Protein AF-A0A520IAD3-F1 (afdb_monomer_lite)

pLDDT: mean 82.47, std 11.58, range [52.66, 96.69]

Secondary structure (DSSP, 8-state):
---EEEEEE-TT-PBPPTT-SSSEEEEEEGGGSHHHHHHHTTSS-HHHHHHHHHHHHHHHHTT-S---S------------SS--HHHHHHHHHHHHHHHHHHH---

Radius of gyration: 16.33 Å; chains: 1; bounding box: 39×39×40 Å

Structure (mmCIF, N/CA/C/O backbone):
data_AF-A0A520IAD3-F1
#
_entry.id   AF-A0A520IAD3-F1
#
loop_
_atom_site.group_PDB
_atom_site.id
_atom_site.type_symbol
_atom_site.label_atom_id
_atom_site.label_alt_id
_atom_site.label_comp_id
_atom_site.label_asym_id
_atom_site.label_entity_id
_atom_site.label_seq_id
_atom_site.pdbx_PDB_ins_code
_atom_site.Cartn_x
_atom_site.Cartn_y
_atom_site.Cartn_z
_atom_site.occupancy
_atom_site.B_iso_or_equiv
_atom_site.auth_seq_id
_atom_site.auth_comp_id
_atom_site.auth_asym_id
_atom_site.auth_atom_id
_atom_site.pdbx_PDB_model_num
ATOM 1 N N . MET A 1 1 ? 3.583 -7.321 19.040 1.00 52.66 1 MET A N 1
ATOM 2 C CA . MET A 1 1 ? 2.459 -8.281 19.128 1.00 52.66 1 MET A CA 1
ATOM 3 C C . MET A 1 1 ? 1.958 -8.511 17.707 1.00 52.66 1 MET A C 1
ATOM 5 O O . MET A 1 1 ? 1.652 -7.525 17.050 1.00 52.66 1 MET A O 1
ATOM 9 N N . ARG A 1 2 ? 2.008 -9.741 17.174 1.00 61.47 2 ARG A N 1
ATOM 10 C CA . ARG A 1 2 ? 1.618 -10.017 15.776 1.00 61.47 2 ARG A CA 1
ATOM 11 C C . ARG A 1 2 ? 0.091 -10.086 15.697 1.00 61.47 2 ARG A C 1
ATOM 13 O O . ARG A 1 2 ? -0.503 -10.926 16.365 1.00 61.47 2 ARG A O 1
ATOM 20 N N . GLY A 1 3 ? -0.532 -9.184 14.942 1.00 70.75 3 GLY A N 1
ATOM 21 C CA . GLY A 1 3 ? -1.978 -9.186 14.710 1.00 70.75 3 GLY A CA 1
ATOM 22 C C . GLY A 1 3 ? -2.315 -10.134 13.568 1.00 70.75 3 GLY A C 1
ATOM 23 O O . GLY A 1 3 ? -2.462 -9.685 12.440 1.00 70.75 3 GLY A O 1
ATOM 24 N N . LEU A 1 4 ? -2.344 -11.438 13.832 1.00 81.19 4 LEU A N 1
ATOM 25 C CA . LEU A 1 4 ? -2.594 -12.455 12.811 1.00 81.19 4 LEU A CA 1
ATOM 26 C C . LEU A 1 4 ? -4.101 -12.596 12.551 1.00 81.19 4 LEU A C 1
ATOM 28 O O . LEU A 1 4 ? -4.869 -12.742 13.500 1.00 81.19 4 LEU A O 1
ATOM 32 N N . VAL A 1 5 ? -4.517 -12.572 11.284 1.00 82.38 5 VAL A N 1
ATOM 33 C CA . VAL A 1 5 ? -5.904 -12.834 10.867 1.00 82.38 5 VAL A CA 1
ATOM 34 C C . VAL A 1 5 ? -5.946 -13.818 9.709 1.00 82.38 5 VAL A C 1
ATOM 36 O O . VAL A 1 5 ? -5.071 -13.807 8.847 1.00 82.38 5 VAL A O 1
ATOM 39 N N . GLU A 1 6 ? -6.975 -14.654 9.661 1.00 85.88 6 GLU A N 1
ATOM 40 C CA . GLU A 1 6 ? -7.202 -15.526 8.513 1.00 85.88 6 GLU A CA 1
ATOM 41 C C . GLU A 1 6 ? -7.871 -14.752 7.372 1.00 85.88 6 GLU A C 1
AT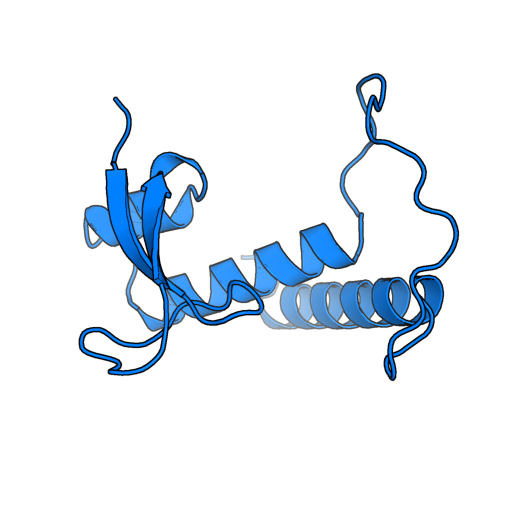OM 43 O O . GLU A 1 6 ? -8.849 -14.021 7.566 1.00 85.88 6 GLU A O 1
ATOM 48 N N . ARG A 1 7 ? -7.326 -14.897 6.162 1.00 83.00 7 ARG A N 1
ATOM 49 C CA . ARG A 1 7 ? -7.907 -14.362 4.927 1.00 83.00 7 ARG A CA 1
ATOM 50 C C . ARG A 1 7 ? -7.911 -15.423 3.844 1.00 83.00 7 ARG A C 1
ATOM 52 O O . ARG A 1 7 ? -7.009 -16.250 3.768 1.00 83.00 7 ARG A O 1
ATOM 59 N N . THR A 1 8 ? -8.936 -15.386 3.001 1.00 87.00 8 THR A N 1
ATOM 60 C CA . THR A 1 8 ? -8.976 -16.200 1.785 1.00 87.00 8 THR A CA 1
ATOM 61 C C . THR A 1 8 ? -8.271 -15.431 0.676 1.00 87.00 8 THR A C 1
ATOM 63 O O . THR A 1 8 ? -8.562 -14.254 0.473 1.00 87.00 8 THR A O 1
ATOM 66 N N . VAL A 1 9 ? -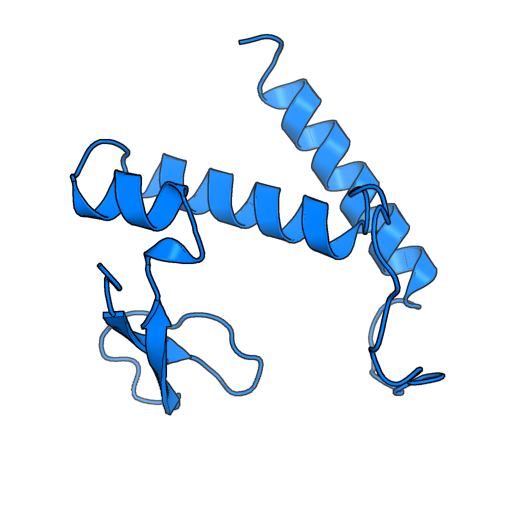7.345 -16.081 -0.024 1.00 84.12 9 VAL A N 1
ATOM 67 C CA . VAL A 1 9 ? -6.683 -15.539 -1.219 1.00 84.12 9 VAL A CA 1
ATOM 68 C C . VAL A 1 9 ? -6.867 -16.491 -2.395 1.00 84.12 9 VAL A C 1
ATOM 70 O O . VAL A 1 9 ? -7.011 -17.703 -2.199 1.00 84.12 9 VAL A O 1
ATOM 73 N N . ASP A 1 10 ? -6.884 -15.961 -3.613 1.00 85.38 10 ASP A N 1
ATOM 74 C CA . ASP A 1 10 ? -6.893 -16.783 -4.825 1.00 85.38 10 ASP A CA 1
ATOM 75 C C . ASP A 1 10 ? -5.509 -17.403 -5.129 1.00 85.38 10 ASP A C 1
ATOM 77 O O . ASP A 1 10 ? -4.585 -17.372 -4.307 1.00 85.38 10 ASP A O 1
ATOM 81 N N . SER A 1 11 ? -5.373 -18.033 -6.299 1.00 75.81 11 SER A N 1
ATOM 82 C CA . SER A 1 11 ? -4.114 -18.644 -6.748 1.00 75.81 11 SER A CA 1
ATOM 83 C C . SER A 1 11 ? -2.996 -17.631 -6.993 1.00 75.81 11 SER A C 1
ATOM 85 O O . SER A 1 11 ? -1.829 -18.001 -6.904 1.00 75.81 11 SER A O 1
ATOM 87 N N . GLU A 1 12 ? -3.340 -16.374 -7.269 1.00 71.25 12 GLU A N 1
ATOM 88 C CA . GLU A 1 12 ? -2.401 -15.277 -7.517 1.00 71.25 12 GLU A CA 1
ATOM 89 C C . GLU A 1 12 ? -2.084 -14.488 -6.232 1.00 71.25 12 GLU A C 1
ATOM 91 O O . GLU A 1 12 ? -1.251 -13.584 -6.235 1.00 71.25 12 GLU A O 1
ATOM 96 N N . GLY A 1 13 ? -2.702 -14.860 -5.104 1.00 70.75 13 GLY A N 1
ATOM 97 C CA . GLY A 1 13 ? -2.500 -14.218 -3.807 1.00 70.75 13 GLY A CA 1
ATOM 98 C C . GLY A 1 13 ? -3.357 -12.969 -3.592 1.00 70.75 13 GLY A C 1
ATOM 99 O O . GLY A 1 13 ? -3.135 -12.246 -2.619 1.00 70.75 13 GLY A O 1
ATOM 100 N N . VAL A 1 14 ? -4.344 -12.714 -4.453 1.00 74.31 14 VAL A N 1
ATOM 101 C CA . VAL A 1 14 ? -5.259 -11.578 -4.311 1.00 74.31 14 VAL A CA 1
ATOM 102 C C . VAL A 1 14 ? -6.279 -11.875 -3.200 1.00 74.31 14 VAL A C 1
ATOM 104 O O . VAL A 1 14 ? -6.868 -12.961 -3.186 1.00 74.31 14 VAL A O 1
ATOM 107 N N . PRO A 1 15 ? -6.513 -10.945 -2.250 1.00 74.44 15 PRO A N 1
ATOM 108 C CA . PRO A 1 15 ? -7.515 -11.118 -1.199 1.00 74.44 15 PRO A CA 1
ATOM 109 C C . PRO A 1 15 ? -8.931 -11.274 -1.762 1.00 74.44 15 PRO A C 1
ATOM 111 O O . PRO A 1 15 ? -9.399 -10.436 -2.530 1.00 74.44 15 PRO A O 1
ATOM 114 N N . GLN A 1 16 ? -9.631 -12.314 -1.316 1.00 81.69 16 GLN A N 1
ATOM 115 C CA . GLN A 1 16 ? -11.011 -12.621 -1.687 1.00 81.69 16 GLN A CA 1
ATOM 116 C C . GLN A 1 16 ? -11.989 -12.155 -0.592 1.00 81.69 16 GLN A C 1
ATOM 118 O O . GLN A 1 16 ? -11.626 -12.130 0.591 1.00 81.69 16 GLN A O 1
ATOM 123 N N . PRO A 1 17 ? -13.243 -11.813 -0.948 1.00 74.06 17 PRO A N 1
ATOM 124 C CA . PRO A 1 17 ? -14.280 -11.506 0.031 1.00 74.06 17 PRO A CA 1
ATOM 125 C C . PRO A 1 17 ? -14.537 -12.688 0.977 1.00 74.06 17 PRO A C 1
ATOM 127 O O . PRO A 1 17 ? -14.366 -13.857 0.622 1.00 74.06 17 PRO A O 1
ATOM 130 N N . GLU A 1 18 ? -14.958 -12.370 2.200 1.00 69.50 18 GLU A N 1
ATOM 131 C CA . GLU A 1 18 ? -15.221 -13.357 3.245 1.00 69.50 18 GLU A CA 1
ATOM 132 C C . GLU A 1 18 ? -16.324 -14.336 2.800 1.00 69.50 18 GLU A C 1
ATOM 134 O O . GLU A 1 18 ? -17.396 -13.922 2.358 1.00 69.50 18 GLU A O 1
ATOM 139 N N . GLY A 1 19 ? -16.040 -15.642 2.859 1.00 68.06 19 GLY A N 1
ATOM 140 C CA . GLY A 1 19 ? -16.951 -16.691 2.381 1.00 68.06 19 GLY A CA 1
ATOM 141 C C . GLY A 1 19 ? -16.794 -17.089 0.905 1.00 68.06 19 GLY A C 1
ATOM 142 O O . GLY A 1 19 ? -17.607 -17.867 0.397 1.00 68.06 19 GLY A O 1
ATOM 143 N N . ALA A 1 20 ? -15.761 -16.611 0.200 1.00 72.00 20 ALA A N 1
ATOM 144 C CA . ALA A 1 20 ? -15.453 -17.089 -1.147 1.00 72.00 20 ALA A CA 1
ATOM 145 C C . ALA A 1 20 ? -15.199 -18.612 -1.160 1.00 72.00 20 ALA A C 1
ATOM 147 O O . ALA A 1 20 ? -14.287 -19.116 -0.512 1.00 72.00 20 ALA A O 1
ATOM 148 N N . ARG A 1 21 ? -15.987 -19.358 -1.950 1.00 69.56 21 ARG A N 1
ATOM 149 C CA . ARG A 1 21 ? -15.870 -20.829 -2.085 1.00 69.56 21 ARG A CA 1
ATOM 150 C C . ARG A 1 21 ? -14.596 -21.292 -2.802 1.00 69.56 21 ARG A C 1
ATOM 152 O O . ARG A 1 21 ? -14.292 -22.480 -2.791 1.00 69.56 21 ARG A O 1
ATOM 159 N N . ARG A 1 22 ? -13.892 -20.379 -3.478 1.00 74.62 22 ARG A N 1
ATOM 160 C CA . ARG A 1 22 ? -12.649 -20.645 -4.209 1.00 74.62 22 ARG A CA 1
ATOM 161 C C . ARG A 1 22 ? -11.538 -19.748 -3.669 1.00 74.62 22 ARG A C 1
ATOM 163 O O . ARG A 1 22 ? -11.636 -18.525 -3.753 1.00 74.62 22 ARG A O 1
ATOM 170 N N . GLY A 1 23 ? -10.497 -20.386 -3.148 1.00 77.44 23 GLY A N 1
ATOM 171 C CA . GLY A 1 23 ? -9.312 -19.753 -2.580 1.00 77.44 23 GLY A CA 1
ATOM 172 C C . GLY A 1 23 ? -8.705 -20.621 -1.479 1.00 77.44 23 GLY A C 1
ATOM 173 O O . GLY A 1 23 ? -9.324 -21.589 -1.035 1.00 77.44 23 GLY A O 1
ATOM 174 N N . ARG A 1 24 ? -7.489 -20.287 -1.051 1.00 85.88 24 ARG A N 1
ATOM 175 C CA . ARG A 1 24 ? -6.826 -20.910 0.103 1.00 85.88 24 ARG A CA 1
ATOM 176 C C . ARG A 1 24 ? -6.824 -19.946 1.284 1.00 85.88 24 ARG A C 1
ATOM 178 O O . ARG A 1 24 ? -6.660 -18.740 1.097 1.00 85.88 24 ARG A O 1
ATOM 185 N N . THR A 1 25 ? -6.979 -20.476 2.492 1.00 86.06 25 THR A N 1
ATOM 186 C CA . THR A 1 25 ? -6.872 -19.688 3.723 1.00 86.06 25 THR A CA 1
ATOM 187 C C . THR A 1 25 ? -5.402 -19.461 4.057 1.00 86.06 25 THR A C 1
ATOM 189 O O . THR A 1 25 ? -4.610 -20.402 4.077 1.00 86.06 25 THR A O 1
ATOM 192 N N . VAL A 1 26 ? -5.033 -18.208 4.309 1.00 82.06 26 VAL A N 1
ATOM 193 C CA . VAL A 1 26 ? -3.691 -17.804 4.732 1.00 82.06 26 VAL A CA 1
ATOM 194 C C . VAL A 1 26 ? -3.773 -16.966 6.000 1.00 82.06 26 VAL A C 1
ATOM 196 O O . VAL A 1 26 ? -4.701 -16.176 6.185 1.00 82.06 26 VAL A O 1
ATOM 199 N N . THR A 1 27 ? -2.787 -17.127 6.876 1.00 84.31 27 THR A N 1
ATOM 200 C CA . THR A 1 27 ? -2.615 -16.262 8.042 1.00 84.31 27 THR A CA 1
ATOM 201 C C . THR A 1 27 ? -1.865 -15.006 7.614 1.00 84.31 27 THR A C 1
ATOM 203 O O . THR A 1 27 ? -0.702 -15.076 7.226 1.00 84.31 27 THR A O 1
ATOM 206 N N . VAL A 1 28 ? -2.529 -13.858 7.690 1.00 77.38 28 VAL A N 1
ATOM 207 C CA . VAL A 1 28 ? -1.967 -12.554 7.332 1.00 77.38 28 VAL A CA 1
ATOM 208 C C . VAL A 1 28 ? -1.582 -11.822 8.604 1.00 77.38 28 VAL A C 1
ATOM 210 O O . VAL A 1 28 ? -2.380 -11.719 9.538 1.00 77.38 28 VAL A O 1
ATOM 213 N N . ASN A 1 29 ? -0.368 -11.288 8.653 1.00 78.75 29 ASN A N 1
ATOM 214 C CA . ASN A 1 29 ? 0.045 -10.427 9.746 1.00 78.75 29 ASN A CA 1
ATOM 215 C C . ASN A 1 29 ? -0.380 -8.988 9.448 1.00 78.75 29 ASN A C 1
ATOM 217 O O . ASN A 1 29 ? 0.212 -8.311 8.620 1.00 78.75 29 ASN A O 1
ATOM 221 N N . LEU A 1 30 ? -1.377 -8.484 10.173 1.00 69.00 30 LEU A N 1
ATOM 222 C CA . LEU A 1 30 ? -1.844 -7.102 10.050 1.00 69.00 30 LEU A CA 1
ATOM 223 C C . LEU A 1 30 ? -0.768 -6.065 10.382 1.00 69.00 30 LEU A C 1
ATOM 225 O O . LEU A 1 30 ? -0.944 -4.906 10.036 1.00 69.00 30 LEU A O 1
ATOM 229 N N . ALA A 1 31 ? 0.329 -6.448 11.043 1.00 68.06 31 ALA A N 1
ATOM 230 C CA . ALA A 1 31 ? 1.466 -5.554 11.241 1.00 68.06 31 ALA A CA 1
ATOM 231 C C . ALA A 1 31 ? 2.333 -5.392 9.978 1.00 68.06 31 ALA A C 1
ATOM 233 O O . ALA A 1 31 ? 3.177 -4.503 9.953 1.00 68.06 31 ALA A O 1
ATOM 234 N N . GLU A 1 32 ? 2.144 -6.221 8.945 1.00 73.50 32 GLU A N 1
ATOM 235 C CA . GLU A 1 32 ? 2.829 -6.066 7.651 1.00 73.50 32 GLU A CA 1
ATOM 236 C C . GLU A 1 32 ? 2.284 -4.879 6.851 1.00 73.50 32 GLU A C 1
ATOM 238 O O . GLU A 1 32 ? 3.003 -4.317 6.032 1.00 73.50 32 GLU A O 1
ATOM 243 N N . SER A 1 33 ? 1.054 -4.436 7.141 1.00 78.88 33 SER A N 1
ATOM 244 C CA . SER A 1 33 ? 0.519 -3.165 6.651 1.00 78.88 33 SER A CA 1
ATOM 245 C C . SER A 1 33 ? 0.234 -2.221 7.826 1.00 78.88 33 SER A C 1
ATOM 247 O O . SER A 1 33 ? -0.687 -2.470 8.611 1.00 78.88 33 SER A O 1
ATOM 249 N N . PRO A 1 34 ? 0.939 -1.080 7.939 1.00 84.12 34 PRO A N 1
ATOM 250 C CA . PRO A 1 34 ? 0.587 -0.029 8.896 1.00 84.12 34 PRO A CA 1
ATOM 251 C C . PRO A 1 34 ? -0.887 0.407 8.796 1.00 84.12 34 PRO A C 1
ATOM 253 O O . PRO A 1 34 ? -1.519 0.716 9.807 1.00 84.12 34 PRO A O 1
ATOM 256 N N . LEU A 1 35 ? -1.472 0.367 7.593 1.00 89.00 35 LEU A N 1
ATOM 257 C CA . LEU A 1 35 ? -2.887 0.671 7.371 1.00 89.00 35 LEU A CA 1
ATOM 258 C C . LEU A 1 35 ? -3.806 -0.435 7.899 1.00 89.00 35 LEU A C 1
ATOM 260 O O . LEU A 1 35 ? -4.883 -0.141 8.416 1.00 89.00 35 LEU A O 1
ATOM 264 N N . GLY A 1 36 ? -3.374 -1.696 7.838 1.00 87.88 36 GLY A N 1
ATOM 265 C CA . GLY A 1 36 ? -4.072 -2.824 8.457 1.00 87.88 36 GLY A CA 1
ATOM 266 C C . GLY A 1 36 ? -4.230 -2.631 9.965 1.00 87.88 36 GLY A C 1
ATOM 267 O O . GLY A 1 36 ? -5.315 -2.844 10.514 1.00 87.88 36 GLY A O 1
ATOM 268 N N . TRP A 1 37 ? -3.186 -2.126 10.627 1.00 86.75 37 TRP A N 1
ATOM 269 C CA . TRP A 1 37 ? -3.247 -1.747 12.039 1.00 86.75 37 TRP A CA 1
ATOM 270 C C . TRP A 1 37 ? -4.250 -0.616 12.302 1.00 86.75 37 TRP A C 1
ATOM 272 O O . TRP A 1 37 ? -5.090 -0.748 13.196 1.00 86.75 37 TRP A O 1
ATOM 282 N N . LEU A 1 38 ? -4.231 0.458 11.504 1.00 90.62 38 LEU A N 1
ATOM 283 C CA . LEU A 1 38 ? -5.188 1.567 11.643 1.00 90.62 38 LEU A CA 1
ATOM 284 C C . LEU A 1 38 ? -6.634 1.096 11.444 1.00 90.62 38 LEU A C 1
ATOM 286 O O . LEU A 1 38 ? -7.516 1.417 12.246 1.00 90.62 38 LEU A O 1
ATOM 290 N N . ARG A 1 39 ? -6.873 0.270 10.418 1.00 89.69 39 ARG A N 1
ATOM 291 C CA . ARG A 1 39 ? -8.197 -0.284 10.111 1.00 89.69 39 ARG A CA 1
ATOM 292 C C . ARG A 1 39 ? -8.715 -1.189 11.226 1.00 89.69 39 ARG A C 1
ATOM 294 O O . ARG A 1 39 ? -9.910 -1.131 11.525 1.00 89.69 39 ARG A O 1
ATOM 301 N N . SER A 1 40 ? -7.835 -1.972 11.860 1.00 84.19 40 SER A N 1
ATOM 302 C CA . SER A 1 40 ? -8.176 -2.847 12.996 1.00 84.19 40 SER A CA 1
ATOM 303 C C . SER A 1 40 ? -8.719 -2.080 14.208 1.00 84.19 40 SER A C 1
ATOM 305 O O . SER A 1 40 ? -9.480 -2.628 14.999 1.00 84.19 40 SER A O 1
ATOM 307 N N . ARG A 1 41 ? -8.365 -0.795 14.324 1.00 87.94 41 ARG A N 1
ATOM 308 C CA . ARG A 1 41 ? -8.793 0.113 15.396 1.00 87.94 41 ARG A CA 1
ATOM 309 C C . ARG A 1 41 ? -9.884 1.093 14.966 1.00 87.94 41 ARG A C 1
ATOM 311 O O . ARG A 1 41 ? -10.167 2.028 15.704 1.00 87.94 41 ARG A O 1
ATOM 318 N N . ALA A 1 42 ? -10.467 0.895 13.782 1.00 92.25 42 ALA A N 1
ATOM 319 C CA . ALA A 1 42 ? -11.460 1.793 13.190 1.00 92.25 42 ALA A CA 1
ATOM 320 C C . ALA A 1 42 ? -10.988 3.260 13.070 1.00 92.25 42 ALA A C 1
ATOM 322 O O . ALA A 1 42 ? -11.802 4.176 13.109 1.00 92.25 42 ALA A O 1
ATOM 323 N N . LEU A 1 43 ? -9.677 3.482 12.907 1.00 94.81 43 LEU A N 1
ATOM 324 C CA . LEU A 1 43 ? -9.096 4.823 12.729 1.00 94.81 43 LEU A CA 1
ATOM 325 C C . LEU A 1 43 ? -9.152 5.314 11.276 1.00 94.81 43 LEU A C 1
ATOM 327 O O . LEU A 1 43 ? -8.943 6.494 11.023 1.00 94.81 43 LEU A O 1
ATOM 331 N N . ILE A 1 44 ? -9.414 4.406 10.337 1.00 95.06 44 ILE A N 1
ATOM 332 C CA . ILE A 1 44 ? -9.634 4.690 8.919 1.00 95.06 44 ILE A CA 1
ATOM 333 C C . ILE A 1 44 ? -10.799 3.843 8.414 1.00 95.06 44 ILE A C 1
ATOM 335 O O . ILE A 1 44 ? -11.017 2.718 8.892 1.00 95.06 44 ILE A O 1
ATOM 339 N N . ASP A 1 45 ? -11.536 4.372 7.444 1.00 94.69 45 ASP A N 1
ATOM 340 C CA . ASP A 1 45 ? -12.629 3.645 6.810 1.00 94.69 45 ASP A CA 1
ATOM 341 C C . ASP A 1 45 ? -12.125 2.612 5.777 1.00 94.69 45 ASP A C 1
ATOM 343 O O . ASP A 1 45 ? -10.926 2.450 5.519 1.00 94.69 45 ASP A O 1
ATOM 347 N N . ALA A 1 46 ? -13.057 1.843 5.208 1.00 90.12 46 ALA A N 1
ATOM 348 C CA . ALA A 1 46 ? -12.733 0.816 4.221 1.00 90.12 46 ALA A CA 1
ATOM 349 C C . ALA A 1 46 ? -12.200 1.399 2.898 1.00 90.12 46 ALA A C 1
ATOM 351 O O . ALA A 1 46 ? -11.357 0.773 2.254 1.00 90.12 46 ALA A O 1
ATOM 352 N N . THR A 1 47 ? -12.663 2.587 2.508 1.00 93.25 47 THR A N 1
ATOM 353 C CA . THR A 1 47 ? -12.259 3.282 1.280 1.00 93.25 47 THR A CA 1
ATOM 354 C C . THR A 1 47 ? -10.828 3.794 1.401 1.00 93.25 47 THR A C 1
ATOM 356 O O . THR A 1 47 ? -10.012 3.547 0.516 1.00 93.25 47 THR A O 1
ATOM 359 N N . GLN A 1 48 ? -10.497 4.440 2.518 1.00 93.75 48 GLN A N 1
ATOM 360 C CA . GLN A 1 48 ? -9.158 4.924 2.845 1.00 93.75 48 GLN A CA 1
ATOM 361 C C . GLN A 1 48 ? -8.159 3.770 2.936 1.00 93.75 48 GLN A C 1
ATOM 363 O O . GLN A 1 48 ? -7.068 3.848 2.372 1.00 93.75 48 GLN A O 1
ATOM 368 N N . PHE A 1 49 ? -8.552 2.668 3.583 1.00 92.50 49 PHE A N 1
ATOM 369 C CA . PHE A 1 49 ? -7.736 1.457 3.633 1.00 92.50 49 PHE A CA 1
ATOM 370 C C . PHE A 1 49 ? -7.468 0.893 2.229 1.00 92.50 49 PHE A C 1
ATOM 372 O O . PHE A 1 49 ? -6.315 0.659 1.871 1.00 92.50 49 PHE A O 1
ATOM 379 N N . ALA A 1 50 ? -8.507 0.726 1.404 1.00 88.94 50 ALA A N 1
ATOM 380 C CA . ALA A 1 50 ? -8.360 0.200 0.047 1.00 88.94 50 ALA A CA 1
ATOM 381 C C . ALA A 1 50 ? -7.524 1.121 -0.859 1.00 88.94 50 ALA A C 1
ATOM 383 O O . ALA A 1 50 ? -6.713 0.635 -1.648 1.00 88.94 50 ALA A O 1
ATOM 384 N N . ALA A 1 51 ? -7.701 2.439 -0.746 1.00 92.31 51 ALA A N 1
ATOM 385 C CA . ALA A 1 51 ? -6.917 3.420 -1.490 1.00 92.31 51 ALA A CA 1
ATOM 386 C C . ALA A 1 51 ? -5.431 3.357 -1.107 1.00 92.31 51 ALA A C 1
ATOM 388 O O . ALA A 1 51 ? -4.573 3.283 -1.987 1.00 92.31 51 ALA A O 1
ATOM 389 N N . GLY A 1 52 ? -5.130 3.313 0.192 1.00 92.44 52 GLY A N 1
ATOM 390 C CA . GLY A 1 52 ? -3.756 3.242 0.678 1.00 92.44 52 GLY A CA 1
ATOM 391 C C . GLY A 1 52 ? -3.055 1.921 0.342 1.00 92.44 52 GLY A C 1
ATOM 392 O O . GLY A 1 52 ? -1.896 1.939 -0.067 1.00 92.44 52 GLY A O 1
ATOM 393 N N . GLU A 1 53 ? -3.753 0.782 0.412 1.00 91.44 53 GLU A N 1
ATOM 394 C CA . GLU A 1 53 ? -3.175 -0.506 -0.001 1.00 91.44 53 GLU A CA 1
ATOM 395 C C . GLU A 1 53 ? -2.892 -0.562 -1.509 1.00 91.44 53 GLU A C 1
ATOM 397 O O . GLU A 1 53 ? -1.861 -1.095 -1.920 1.00 91.44 53 GLU A O 1
ATOM 402 N N . ARG A 1 54 ? -3.751 0.040 -2.345 1.00 91.94 54 ARG A N 1
ATOM 403 C CA . ARG A 1 54 ? -3.478 0.181 -3.786 1.00 91.94 54 ARG A CA 1
ATOM 404 C C . ARG A 1 54 ? -2.260 1.064 -4.041 1.00 91.94 54 ARG A C 1
ATOM 406 O O . ARG A 1 54 ? -1.411 0.696 -4.847 1.00 91.94 54 ARG A O 1
ATOM 413 N N . LEU A 1 55 ? -2.152 2.191 -3.336 1.00 93.19 55 LEU A N 1
ATOM 414 C CA . LEU A 1 55 ? -1.007 3.093 -3.459 1.00 93.19 55 LEU A CA 1
ATOM 415 C C . LEU A 1 55 ? 0.305 2.394 -3.066 1.00 93.19 55 LEU A C 1
ATOM 417 O O . LEU A 1 55 ? 1.291 2.486 -3.798 1.00 93.19 55 LEU A O 1
ATOM 421 N N . ARG A 1 56 ? 0.304 1.638 -1.958 1.00 90.56 56 ARG A N 1
ATOM 422 C CA . ARG A 1 56 ? 1.451 0.825 -1.523 1.00 90.56 56 ARG A CA 1
ATOM 423 C C . ARG A 1 56 ? 1.838 -0.216 -2.576 1.00 90.56 56 ARG A C 1
ATOM 425 O O . ARG A 1 56 ? 3.018 -0.352 -2.886 1.00 90.56 56 ARG A O 1
ATOM 432 N N . ALA A 1 57 ? 0.860 -0.910 -3.158 1.00 90.06 57 ALA A N 1
ATOM 433 C CA . ALA A 1 57 ? 1.116 -1.904 -4.197 1.00 90.06 57 ALA A CA 1
ATOM 434 C C . ALA A 1 57 ? 1.782 -1.295 -5.444 1.00 90.06 57 ALA A C 1
ATOM 436 O O . ALA A 1 57 ? 2.680 -1.911 -6.017 1.00 90.06 57 ALA A O 1
ATOM 437 N N . GLU A 1 58 ? 1.391 -0.083 -5.857 1.00 93.69 58 GLU A N 1
ATOM 438 C CA . GLU A 1 58 ? 2.076 0.616 -6.952 1.00 93.69 58 GLU A CA 1
ATOM 439 C C . GLU A 1 58 ? 3.488 1.059 -6.575 1.00 93.69 58 GLU A C 1
ATOM 441 O O . GLU A 1 58 ? 4.397 0.904 -7.385 1.00 93.69 58 GLU A O 1
ATOM 446 N N . TYR A 1 59 ? 3.695 1.548 -5.350 1.00 92.44 59 TYR A N 1
ATOM 447 C CA . TYR A 1 59 ? 5.019 1.933 -4.855 1.00 92.44 59 TYR A CA 1
ATOM 448 C C . TYR A 1 59 ? 6.011 0.758 -4.872 1.00 92.44 59 TYR A C 1
ATOM 450 O O . TYR A 1 59 ? 7.145 0.892 -5.341 1.00 92.44 59 TYR A O 1
ATOM 458 N N . GLU A 1 60 ? 5.566 -0.410 -4.402 1.00 89.81 60 GLU A N 1
ATOM 459 C CA . GLU A 1 60 ? 6.360 -1.641 -4.396 1.00 89.81 60 GLU A CA 1
ATOM 460 C C . GLU A 1 60 ? 6.600 -2.164 -5.813 1.00 89.81 60 GLU A C 1
ATOM 462 O O . GLU A 1 60 ? 7.741 -2.460 -6.173 1.00 89.81 60 GLU A O 1
ATOM 467 N N . ARG A 1 61 ? 5.556 -2.209 -6.654 1.00 89.62 61 ARG A N 1
ATOM 468 C CA . ARG A 1 61 ? 5.683 -2.635 -8.056 1.00 89.62 61 ARG A CA 1
ATOM 469 C C . ARG A 1 61 ? 6.613 -1.720 -8.848 1.00 89.62 61 ARG A C 1
ATOM 471 O O . ARG A 1 61 ? 7.373 -2.209 -9.673 1.00 89.62 61 ARG A O 1
ATOM 478 N N . ALA A 1 62 ? 6.589 -0.417 -8.582 1.00 93.44 62 ALA A N 1
ATOM 479 C CA . ALA A 1 62 ? 7.475 0.563 -9.200 1.00 93.44 62 ALA A CA 1
ATOM 480 C C . ALA A 1 62 ? 8.922 0.496 -8.677 1.00 93.44 62 ALA A C 1
ATOM 482 O O . ALA A 1 62 ? 9.792 1.148 -9.248 1.00 93.44 62 ALA A O 1
ATOM 483 N N . SER A 1 63 ? 9.195 -0.279 -7.617 1.00 90.12 63 SER A N 1
ATOM 484 C CA . SER A 1 63 ? 10.528 -0.419 -7.009 1.00 90.12 63 SER A CA 1
ATOM 485 C C . SER A 1 63 ? 11.180 0.928 -6.646 1.00 90.12 63 SER A C 1
ATOM 487 O O . SER A 1 63 ? 12.383 1.106 -6.814 1.00 90.12 63 SER A O 1
ATOM 489 N N . ILE A 1 64 ? 10.385 1.884 -6.143 1.00 90.31 64 ILE A N 1
ATOM 490 C CA . ILE A 1 64 ? 10.833 3.260 -5.838 1.00 90.31 64 ILE A CA 1
ATOM 491 C C . ILE A 1 64 ? 11.735 3.309 -4.592 1.00 90.31 64 ILE A C 1
ATOM 493 O O . ILE A 1 64 ? 12.566 4.208 -4.457 1.00 90.31 64 ILE A O 1
ATOM 497 N N . ALA A 1 65 ? 11.570 2.362 -3.665 1.00 87.44 65 ALA A N 1
ATOM 498 C CA . ALA A 1 65 ? 12.302 2.350 -2.404 1.00 87.44 65 ALA A CA 1
ATOM 499 C C . ALA A 1 65 ? 13.828 2.259 -2.613 1.00 87.44 65 ALA A C 1
ATOM 501 O O . ALA A 1 65 ? 14.294 1.437 -3.408 1.00 87.44 65 ALA A O 1
ATOM 502 N N . PRO A 1 66 ? 14.629 3.045 -1.871 1.00 85.94 66 PRO A N 1
ATOM 503 C CA . PRO A 1 66 ? 16.080 2.961 -1.955 1.00 85.94 66 PRO A CA 1
ATOM 504 C C . PRO A 1 66 ? 16.574 1.586 -1.481 1.00 85.94 66 PRO A C 1
ATOM 506 O O . PRO A 1 66 ? 16.149 1.070 -0.446 1.00 85.94 66 PRO A O 1
ATOM 509 N N . SER A 1 67 ? 17.521 1.000 -2.217 1.00 83.44 67 SER A N 1
ATOM 510 C CA . SER A 1 67 ? 18.158 -0.267 -1.840 1.00 83.44 67 SER A CA 1
ATOM 511 C C . SER A 1 67 ? 19.277 -0.016 -0.829 1.00 83.44 67 SER A C 1
ATOM 513 O O . SER A 1 67 ? 20.449 0.050 -1.188 1.00 83.44 67 SER A O 1
ATOM 515 N N . VAL A 1 68 ? 18.910 0.158 0.440 1.00 87.38 68 VAL A N 1
ATOM 516 C CA . VAL A 1 68 ? 19.853 0.503 1.523 1.00 87.38 68 VAL A CA 1
ATOM 517 C C . VAL A 1 68 ? 20.596 -0.700 2.118 1.00 87.38 68 VAL A C 1
ATOM 519 O O . VAL A 1 68 ? 21.559 -0.523 2.857 1.00 87.38 68 VAL A O 1
ATOM 522 N N . THR A 1 69 ? 20.182 -1.926 1.791 1.00 86.62 69 THR A N 1
ATOM 523 C CA . THR A 1 69 ? 20.813 -3.168 2.260 1.00 86.62 69 THR A CA 1
ATOM 524 C C . THR A 1 69 ? 21.146 -4.104 1.106 1.00 86.62 69 THR A C 1
ATOM 526 O O . THR A 1 69 ? 20.623 -3.978 -0.003 1.00 86.62 69 THR A O 1
ATOM 529 N N . MET A 1 70 ? 21.996 -5.091 1.391 1.00 84.69 70 MET A N 1
ATOM 530 C CA . MET A 1 70 ? 22.313 -6.175 0.465 1.00 84.69 70 MET A CA 1
ATOM 531 C C . MET A 1 70 ? 21.040 -6.965 0.112 1.00 84.69 70 MET A C 1
ATOM 533 O O . MET A 1 70 ? 20.238 -7.290 0.991 1.00 84.69 70 MET A O 1
ATOM 537 N N . ARG A 1 71 ? 20.840 -7.246 -1.180 1.00 76.69 71 ARG A N 1
ATOM 538 C CA . ARG A 1 71 ? 19.671 -7.964 -1.702 1.00 76.69 71 ARG A CA 1
ATOM 539 C C . ARG A 1 71 ? 20.030 -9.437 -1.904 1.00 76.69 71 ARG A C 1
ATOM 541 O O . ARG A 1 71 ? 20.804 -9.756 -2.796 1.00 76.69 71 ARG A O 1
ATOM 548 N N . TRP A 1 72 ? 19.430 -10.315 -1.106 1.00 79.69 72 TRP A N 1
ATOM 549 C CA . TRP A 1 72 ? 19.666 -11.768 -1.131 1.00 79.69 72 TRP A CA 1
ATOM 550 C C . TRP A 1 72 ? 18.610 -12.561 -1.920 1.00 79.69 72 TRP A C 1
ATOM 552 O O . TRP A 1 72 ? 18.458 -13.759 -1.706 1.00 79.69 72 TRP A O 1
ATOM 562 N N . VAL A 1 73 ? 17.837 -11.908 -2.794 1.00 73.12 73 VAL A N 1
ATOM 563 C CA . VAL A 1 73 ? 16.811 -12.602 -3.591 1.00 73.12 73 VAL A CA 1
ATOM 564 C C . VAL A 1 73 ? 17.459 -13.341 -4.758 1.00 73.12 73 VAL A C 1
ATOM 566 O O . VAL A 1 73 ? 18.374 -12.811 -5.391 1.00 73.12 73 VAL A O 1
ATOM 569 N N . GLU A 1 74 ? 16.974 -14.546 -5.051 1.00 63.19 74 GLU A N 1
ATOM 570 C CA . GLU A 1 74 ? 17.368 -15.284 -6.248 1.00 63.19 74 GLU A CA 1
ATOM 571 C C . GLU A 1 74 ? 17.033 -14.442 -7.486 1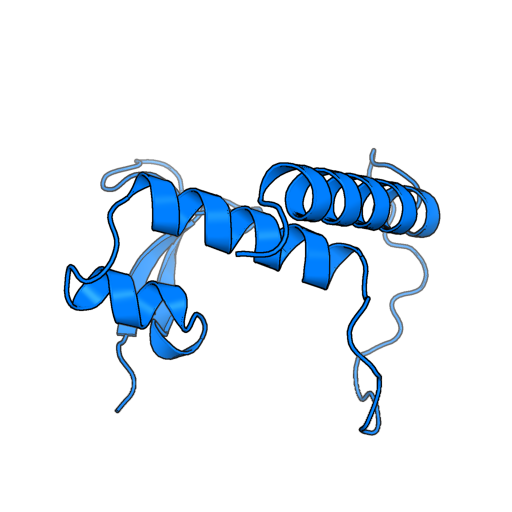.00 63.19 74 GLU A C 1
ATOM 573 O O . GLU A 1 74 ? 15.922 -13.919 -7.629 1.00 63.19 74 GLU A O 1
ATOM 578 N N . ARG A 1 75 ? 18.024 -14.239 -8.358 1.00 60.47 75 ARG A N 1
ATOM 579 C CA . ARG A 1 75 ? 17.829 -13.512 -9.608 1.00 60.47 75 ARG A CA 1
ATOM 580 C C . ARG A 1 75 ? 17.062 -14.428 -10.560 1.00 60.47 75 ARG A C 1
ATOM 582 O O . ARG A 1 75 ? 17.651 -15.289 -11.198 1.00 60.47 75 ARG A O 1
ATOM 589 N N . VAL A 1 76 ? 15.748 -14.246 -10.635 1.00 62.84 76 VAL A N 1
ATOM 590 C CA . VAL A 1 76 ? 14.918 -14.918 -11.639 1.00 62.84 76 VAL A CA 1
ATOM 591 C C . VAL A 1 76 ? 15.006 -14.109 -12.931 1.00 62.84 76 VAL A C 1
ATOM 593 O O . VAL A 1 76 ? 14.356 -13.073 -13.074 1.00 62.84 76 VAL A O 1
ATOM 596 N N . ASP A 1 77 ? 15.851 -14.547 -13.861 1.00 55.56 77 ASP A N 1
ATOM 597 C CA . ASP A 1 77 ? 15.893 -13.995 -15.214 1.00 55.56 77 ASP A CA 1
ATOM 598 C C . ASP A 1 77 ? 14.700 -14.554 -16.012 1.00 55.56 77 ASP A C 1
ATOM 600 O O . ASP A 1 77 ? 14.734 -15.683 -16.484 1.00 55.56 77 ASP A O 1
ATOM 604 N N . GLY A 1 78 ? 13.627 -13.766 -16.139 1.00 60.12 78 GLY A N 1
ATOM 605 C CA . GLY A 1 78 ? 12.543 -14.013 -17.099 1.00 60.12 78 GLY A CA 1
ATOM 606 C C . GLY A 1 78 ? 11.649 -15.227 -16.810 1.00 60.12 78 GLY A C 1
ATOM 607 O O . GLY A 1 78 ? 11.885 -16.327 -17.298 1.00 60.12 78 GLY A O 1
ATOM 608 N N . GLY A 1 79 ? 10.537 -15.003 -16.105 1.00 53.03 79 GLY A N 1
ATOM 609 C CA . GLY A 1 79 ? 9.396 -15.924 -16.099 1.00 53.03 79 GLY A CA 1
ATOM 610 C C . GLY A 1 79 ? 8.367 -15.477 -17.135 1.00 53.03 79 GLY A C 1
ATOM 611 O O . GLY A 1 79 ? 7.710 -14.459 -16.933 1.00 53.03 79 GLY A O 1
ATOM 612 N N . GLY A 1 80 ? 8.262 -16.202 -18.252 1.00 56.31 80 GLY A N 1
ATOM 613 C CA . GLY A 1 80 ? 7.323 -15.912 -19.337 1.00 56.31 80 GLY A CA 1
ATOM 614 C C . GLY A 1 80 ? 5.867 -16.003 -18.879 1.00 56.31 80 GLY A C 1
ATOM 615 O O . GLY A 1 80 ? 5.362 -17.088 -18.604 1.00 56.31 80 GLY A O 1
ATOM 616 N N . GLY A 1 81 ? 5.199 -14.857 -18.817 1.00 59.31 81 GLY A N 1
ATOM 617 C CA . GLY A 1 81 ? 3.753 -14.733 -18.668 1.00 59.31 81 GLY A CA 1
ATOM 618 C C . GLY A 1 81 ? 3.225 -13.748 -19.706 1.00 59.31 81 GLY A C 1
ATOM 619 O O . GLY A 1 81 ? 3.977 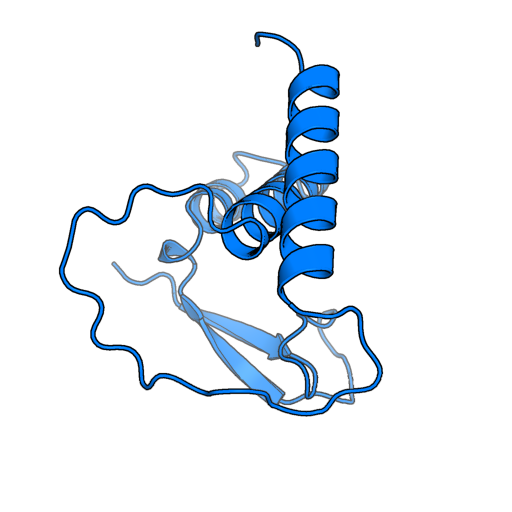-12.899 -20.178 1.00 59.31 81 GLY A O 1
ATOM 620 N N . ASP A 1 82 ? 1.943 -13.863 -20.046 1.00 61.22 82 ASP A N 1
ATOM 621 C CA . ASP A 1 82 ? 1.209 -13.082 -21.064 1.00 61.22 82 ASP A CA 1
ATOM 622 C C . ASP A 1 82 ? 0.985 -11.600 -20.663 1.00 61.22 82 ASP A C 1
ATOM 624 O O . ASP A 1 82 ? -0.048 -10.989 -20.928 1.00 61.22 82 ASP A O 1
ATOM 628 N N . GLY A 1 83 ? 1.936 -11.031 -19.919 1.00 65.50 83 GLY A N 1
ATOM 629 C CA . GLY A 1 83 ? 1.892 -9.700 -19.332 1.00 65.50 83 GLY A CA 1
ATOM 630 C C . GLY A 1 83 ? 2.921 -8.751 -19.937 1.00 65.50 83 GLY A C 1
ATOM 631 O O . GLY A 1 83 ? 3.761 -9.119 -20.755 1.00 65.50 83 GLY A O 1
ATOM 632 N N . LEU A 1 84 ? 2.850 -7.494 -19.504 1.00 64.38 84 LEU A N 1
ATOM 633 C CA . LEU A 1 84 ? 3.845 -6.480 -19.835 1.00 64.38 84 LEU A CA 1
ATOM 634 C C . LEU A 1 84 ? 5.252 -6.942 -19.434 1.00 64.38 84 LEU A C 1
ATOM 636 O O . LEU A 1 84 ? 5.437 -7.493 -18.347 1.00 64.38 84 LEU A O 1
ATOM 640 N N . ASP A 1 85 ? 6.244 -6.638 -20.278 1.00 81.06 85 ASP A N 1
ATOM 641 C CA . ASP A 1 85 ? 7.655 -6.791 -19.919 1.00 81.06 85 ASP A CA 1
ATOM 642 C C . ASP A 1 85 ? 7.918 -6.105 -18.558 1.00 81.06 85 ASP A C 1
ATOM 644 O O . ASP A 1 85 ? 7.413 -4.990 -18.343 1.00 81.06 85 ASP A O 1
ATOM 648 N N . PRO A 1 86 ? 8.683 -6.720 -17.635 1.00 77.56 86 PRO A N 1
ATOM 649 C CA . PRO A 1 86 ? 8.862 -6.221 -16.272 1.00 77.56 86 PRO A CA 1
ATOM 650 C C . PRO A 1 86 ? 9.249 -4.742 -16.177 1.00 77.56 86 PRO A C 1
ATOM 652 O O . PRO A 1 86 ? 8.766 -4.038 -15.287 1.00 77.56 86 PRO A O 1
ATOM 655 N N . THR A 1 87 ? 10.070 -4.236 -17.101 1.00 85.94 87 THR A N 1
ATOM 656 C CA . THR A 1 87 ? 10.455 -2.820 -17.124 1.00 85.94 87 THR A CA 1
ATOM 657 C C . THR A 1 87 ? 9.266 -1.932 -17.470 1.00 85.94 87 THR A C 1
ATOM 659 O O . THR A 1 87 ? 9.017 -0.931 -16.795 1.00 85.94 87 THR A O 1
ATOM 662 N N . SER A 1 88 ? 8.480 -2.308 -18.478 1.00 89.75 88 SER A N 1
ATOM 663 C CA . SER A 1 88 ? 7.277 -1.556 -18.849 1.00 89.75 88 SER A CA 1
ATOM 664 C C . SER A 1 88 ? 6.214 -1.571 -17.740 1.00 89.75 88 SER A C 1
ATOM 666 O O . SER A 1 88 ? 5.598 -0.538 -17.465 1.00 89.75 88 SER A O 1
ATOM 668 N N . ALA A 1 89 ? 6.069 -2.691 -17.021 1.00 87.06 89 ALA A N 1
ATOM 669 C CA . ALA A 1 89 ? 5.186 -2.800 -15.861 1.00 87.06 89 ALA A CA 1
ATOM 670 C C . ALA A 1 89 ? 5.622 -1.878 -14.704 1.00 87.06 89 ALA A C 1
ATOM 672 O O . ALA A 1 89 ? 4.775 -1.213 -14.099 1.00 87.06 89 ALA A O 1
ATOM 673 N N . GLN A 1 90 ? 6.929 -1.786 -14.427 1.00 91.38 90 GLN A N 1
ATOM 674 C CA . GLN A 1 90 ? 7.491 -0.869 -13.426 1.00 91.38 90 GLN A CA 1
ATOM 675 C C . GLN A 1 90 ? 7.257 0.599 -13.799 1.00 91.38 90 GLN A C 1
ATOM 677 O O . GLN A 1 90 ? 6.793 1.378 -12.966 1.00 91.38 90 GLN A O 1
ATOM 682 N N . ILE A 1 91 ? 7.512 0.977 -15.058 1.00 94.00 91 ILE A N 1
ATOM 683 C CA . ILE A 1 91 ? 7.273 2.343 -15.553 1.00 94.00 91 ILE A CA 1
ATOM 684 C C . ILE A 1 91 ? 5.790 2.709 -15.419 1.00 94.00 91 ILE A C 1
ATOM 686 O O . ILE A 1 91 ? 5.453 3.783 -14.915 1.00 94.00 91 ILE A O 1
ATOM 690 N N . ALA A 1 92 ? 4.892 1.805 -15.821 1.00 93.94 92 ALA A N 1
ATOM 691 C CA . ALA A 1 92 ? 3.453 2.015 -15.710 1.00 93.94 92 ALA A CA 1
ATOM 692 C C . ALA A 1 92 ? 2.984 2.118 -14.249 1.00 93.94 92 ALA A C 1
ATOM 694 O O . ALA A 1 92 ? 2.068 2.886 -13.953 1.00 93.94 92 ALA A O 1
ATOM 695 N N . ALA A 1 93 ? 3.583 1.351 -13.333 1.00 93.38 93 ALA A N 1
ATOM 696 C CA . ALA A 1 93 ? 3.319 1.455 -11.898 1.00 93.38 93 ALA A CA 1
ATOM 697 C C . ALA A 1 93 ? 3.775 2.804 -11.335 1.00 93.38 93 ALA A C 1
ATOM 699 O O . ALA A 1 93 ? 2.994 3.481 -10.669 1.00 93.38 93 ALA A O 1
ATOM 700 N N . LYS A 1 94 ? 4.993 3.244 -11.681 1.00 95.62 94 LYS A N 1
ATOM 701 C CA . LYS A 1 94 ? 5.525 4.540 -11.246 1.00 95.62 94 LYS A CA 1
ATOM 702 C C . LYS A 1 94 ? 4.625 5.687 -11.697 1.00 95.62 94 LYS A C 1
ATOM 704 O O . LYS A 1 94 ? 4.282 6.545 -10.894 1.00 95.62 94 LYS A O 1
ATOM 709 N N . ARG A 1 95 ? 4.196 5.675 -12.962 1.00 96.62 95 ARG A N 1
ATOM 710 C CA . ARG A 1 95 ? 3.294 6.701 -13.496 1.00 96.62 95 ARG A CA 1
ATOM 711 C C . ARG A 1 95 ? 1.980 6.771 -12.713 1.00 96.62 95 ARG A C 1
ATOM 713 O O . ARG A 1 95 ? 1.572 7.855 -12.318 1.00 96.62 95 ARG A O 1
ATOM 720 N N . ARG A 1 96 ? 1.349 5.621 -12.450 1.00 96.56 96 ARG A N 1
ATOM 721 C CA . ARG A 1 96 ? 0.099 5.554 -11.674 1.00 96.56 96 ARG A CA 1
ATOM 722 C C . ARG A 1 96 ? 0.292 6.004 -10.224 1.00 96.56 96 ARG A C 1
ATOM 724 O O . ARG A 1 96 ? -0.596 6.648 -9.676 1.00 96.56 96 ARG A O 1
ATOM 731 N N . PHE A 1 97 ? 1.444 5.707 -9.620 1.00 95.75 97 PHE A N 1
ATOM 732 C CA . PHE A 1 97 ? 1.807 6.214 -8.295 1.00 95.75 97 PHE A CA 1
ATOM 733 C C . PHE A 1 97 ? 1.940 7.745 -8.287 1.00 95.75 97 PHE A C 1
ATOM 735 O O . PHE A 1 97 ? 1.330 8.399 -7.445 1.00 95.75 97 PHE A O 1
ATOM 742 N N . ASP A 1 98 ? 2.679 8.317 -9.241 1.00 96.19 98 ASP A N 1
ATOM 743 C CA . ASP A 1 98 ? 2.879 9.769 -9.341 1.00 96.19 98 ASP A CA 1
ATOM 744 C C . ASP A 1 98 ? 1.545 10.506 -9.583 1.00 96.19 98 ASP A C 1
ATOM 746 O O . ASP A 1 98 ? 1.269 11.521 -8.945 1.00 96.19 98 ASP A O 1
ATOM 750 N N . GLU A 1 99 ? 0.688 9.972 -10.462 1.00 96.69 99 GLU A N 1
ATOM 7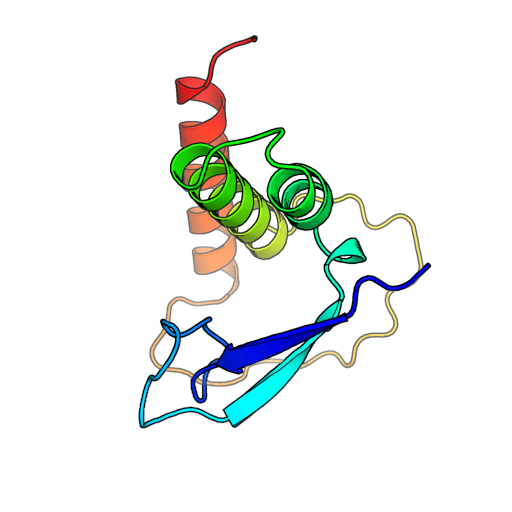51 C CA . GLU A 1 99 ? -0.659 10.503 -10.726 1.00 96.69 99 GLU A CA 1
ATOM 752 C C . GLU A 1 99 ? -1.544 10.458 -9.469 1.00 96.69 99 GLU A C 1
ATOM 754 O O . GLU A 1 99 ? -2.226 11.436 -9.156 1.00 96.69 99 GLU A O 1
ATOM 759 N N . ALA A 1 100 ? -1.502 9.357 -8.710 1.00 95.00 100 ALA A N 1
ATOM 760 C CA . ALA A 1 100 ? -2.235 9.236 -7.452 1.00 95.00 100 ALA A CA 1
ATOM 761 C C . ALA A 1 100 ? -1.740 10.237 -6.395 1.00 95.00 100 ALA A C 1
ATOM 763 O O . ALA A 1 100 ? -2.552 10.830 -5.686 1.00 95.00 100 ALA A O 1
ATOM 764 N N . LEU A 1 101 ? -0.424 10.459 -6.311 1.00 94.31 101 LEU A N 1
ATOM 765 C CA . LEU A 1 101 ? 0.170 11.418 -5.380 1.00 94.31 101 LEU A CA 1
ATOM 766 C C . LEU A 1 101 ? -0.196 12.863 -5.752 1.00 94.31 101 LEU A C 1
ATOM 768 O O . LEU A 1 101 ? 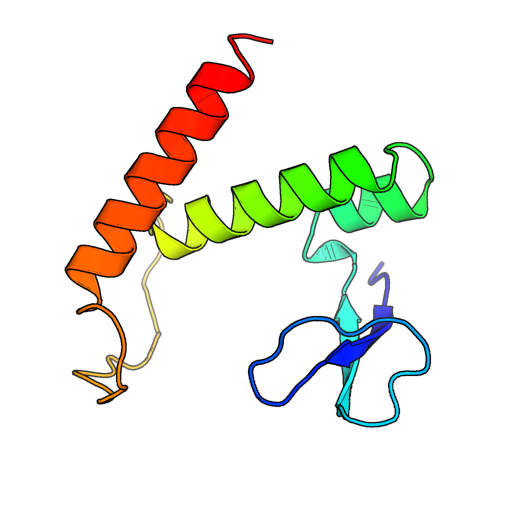-0.547 13.656 -4.882 1.00 94.31 101 LEU A O 1
ATOM 772 N N . ALA A 1 102 ? -0.189 13.190 -7.047 1.00 96.12 102 ALA A N 1
ATOM 773 C CA . ALA A 1 102 ? -0.636 14.489 -7.540 1.00 96.12 102 ALA A CA 1
ATOM 774 C C . ALA A 1 102 ? -2.125 14.740 -7.245 1.00 96.12 102 ALA A C 1
ATOM 776 O O . ALA A 1 102 ? -2.492 15.846 -6.855 1.00 96.12 102 ALA A O 1
ATOM 777 N N . ALA A 1 103 ? -2.972 13.715 -7.391 1.00 95.44 103 ALA A N 1
ATOM 778 C CA . ALA A 1 103 ? -4.400 13.805 -7.087 1.00 95.44 103 ALA A CA 1
ATOM 779 C C . ALA A 1 103 ? -4.688 13.951 -5.582 1.00 95.44 103 ALA A C 1
ATOM 781 O O . ALA A 1 103 ? -5.633 14.644 -5.213 1.00 95.44 103 ALA A O 1
ATOM 782 N N . ALA A 1 104 ? -3.881 13.321 -4.720 1.00 92.25 104 ALA A N 1
ATOM 783 C CA . ALA A 1 104 ? -3.980 13.473 -3.267 1.00 92.25 104 ALA A CA 1
ATOM 784 C C . ALA A 1 104 ? -3.596 14.887 -2.789 1.00 92.25 104 ALA A C 1
ATOM 786 O O . ALA A 1 104 ? -4.097 15.344 -1.763 1.00 92.25 104 ALA A O 1
ATOM 787 N N . GLY A 1 105 ? -2.747 15.588 -3.545 1.00 90.69 105 GLY A N 1
ATOM 788 C CA . GLY A 1 105 ? -2.295 16.937 -3.218 1.00 90.69 105 GLY A CA 1
ATOM 789 C C . GLY A 1 105 ? -1.238 16.969 -2.102 1.00 90.69 105 GLY A C 1
ATOM 790 O O . GLY A 1 105 ? -0.708 15.931 -1.705 1.00 90.69 105 GLY A O 1
ATOM 791 N N . PRO A 1 106 ? -0.877 18.168 -1.612 1.00 87.19 106 PRO A N 1
ATOM 792 C CA . PRO A 1 106 ? 0.210 18.350 -0.644 1.00 87.19 106 PRO A CA 1
ATOM 793 C C . PRO A 1 106 ? -0.121 17.905 0.793 1.00 87.19 106 PRO A C 1
ATOM 795 O O . PRO A 1 106 ? 0.796 17.848 1.615 1.00 87.19 106 PRO A O 1
ATOM 798 N N . GLY A 1 107 ? -1.388 17.586 1.086 1.00 67.00 107 GLY A N 1
ATOM 799 C CA . GLY A 1 107 ? -1.898 17.298 2.432 1.00 67.00 107 GLY A CA 1
ATOM 800 C C . GLY A 1 107 ? -2.966 18.283 2.876 1.00 67.00 107 GLY A C 1
ATOM 801 O O . GLY A 1 107 ? -2.696 19.503 2.815 1.00 67.00 107 GLY A O 1
#

Foldseek 3Di:
DFPWDKFFAAPVRHTDPPPPPHGDIDIDGLVVDPLSVCVVVVVDDPVVSVLVVLLVVLCVLLVVDDPPDDDPDDPDDDDDDPDDDSVVSNVVSVVVNVVSDVVVPPD

Sequence (107 aa):
MRGLVERTVDSEGVPQPEGARRGRTVTVNLAESPLGWLRSRALIDATQFAAGERLRAEYERASIAPSVTMRWVERVDGGGGDGLDPTSAQIAAKRRFDEALAAAGPG